Protein AF-A0ABD0QTV8-F1 (afdb_monomer_lite)

Organism: Cirrhinus mrigala (NCBI:txid683832)

InterPro domains:
  IPR015590 Aldehyde dehydrogenase domain [PF00171] (2-115)
  IPR016160 Aldehyde dehydrogenase, cysteine active site [PS00070] (11-22)
  IPR016161 Aldehyde/histidinol dehydrogenase [SSF53720] (1-115)
  IPR016163 Aldehyde dehydrogenase, C-terminal [G3DSA:3.40.309.10] (2-115)

Sequence (115 aa):
MAVEETQKGAFFNQGQACTAASRVYVEEPVYDEFVRLSVERAKNIAIGDPLEPRTSHGPQIDQRQFDKILELVNSGKKEGATLECGGCAVEDRGLFIHPTIFSDVKDHMRIAKEE

Structure (mmCIF, N/CA/C/O backbone):
data_AF-A0ABD0QTV8-F1
#
_entry.id   AF-A0ABD0QTV8-F1
#
loop_
_atom_site.group_PDB
_atom_site.id
_atom_site.type_symbol
_atom_site.label_atom_id
_atom_site.label_alt_id
_atom_site.label_comp_id
_atom_site.label_asym_id
_atom_site.label_entity_id
_atom_site.label_seq_id
_atom_site.pdbx_PDB_ins_code
_atom_site.Cartn_x
_atom_site.Cartn_y
_atom_site.Cartn_z
_atom_site.occupancy
_atom_site.B_iso_or_equiv
_at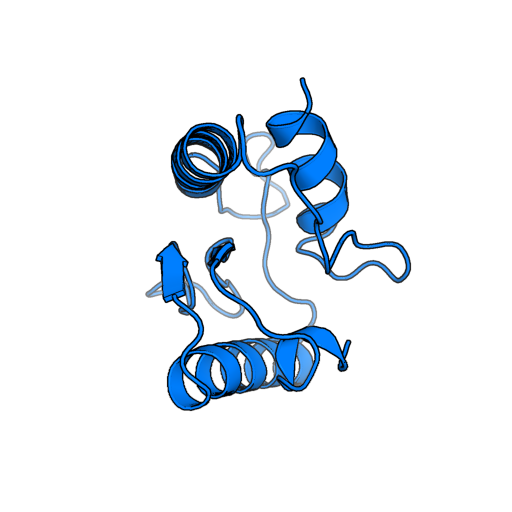om_site.auth_seq_id
_atom_site.auth_comp_id
_atom_site.auth_asym_id
_atom_site.auth_atom_id
_atom_site.pdbx_PDB_model_num
ATOM 1 N N . MET A 1 1 ? -17.246 6.061 -7.444 1.00 89.75 1 MET A N 1
ATOM 2 C CA . MET A 1 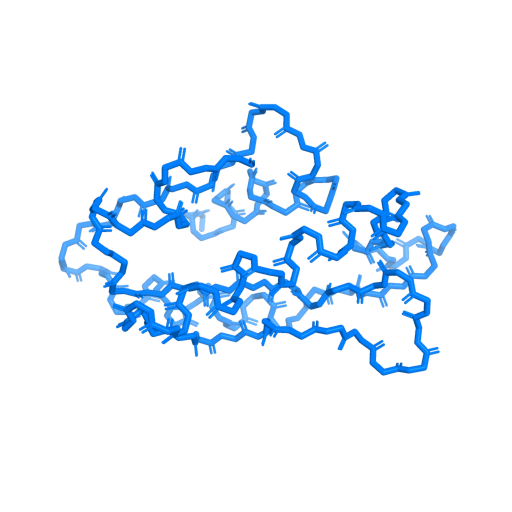1 ? -16.645 7.401 -7.274 1.00 89.75 1 MET A CA 1
ATOM 3 C C . MET A 1 1 ? -15.718 7.457 -6.062 1.00 89.75 1 MET A C 1
ATOM 5 O O . MET A 1 1 ? -14.528 7.569 -6.286 1.00 89.75 1 MET A O 1
ATOM 9 N N . ALA A 1 2 ? -16.194 7.303 -4.815 1.00 97.25 2 ALA A N 1
ATOM 10 C CA . ALA A 1 2 ? -15.337 7.443 -3.621 1.00 97.25 2 ALA A CA 1
ATOM 11 C C . ALA A 1 2 ? -14.095 6.524 -3.626 1.00 97.25 2 ALA A C 1
ATOM 13 O O . ALA A 1 2 ? -12.977 7.020 -3.598 1.00 97.25 2 ALA A O 1
ATOM 14 N N . VAL A 1 3 ? -14.282 5.205 -3.779 1.00 97.69 3 VAL A N 1
ATOM 15 C CA . VAL A 1 3 ? -13.176 4.224 -3.862 1.00 97.69 3 VAL A CA 1
ATOM 16 C C . VAL A 1 3 ? -12.179 4.564 -4.972 1.00 97.69 3 VAL A C 1
ATOM 18 O O . VAL A 1 3 ? -10.971 4.443 -4.796 1.00 97.69 3 VAL A O 1
ATOM 21 N N . GLU A 1 4 ? -12.679 5.000 -6.127 1.00 96.31 4 GLU A N 1
ATOM 22 C CA . GLU A 1 4 ? -11.835 5.342 -7.267 1.00 96.31 4 GLU A CA 1
ATOM 23 C C . GLU A 1 4 ? -10.937 6.546 -6.968 1.00 96.31 4 GLU A C 1
ATOM 25 O O . GLU A 1 4 ? -9.732 6.467 -7.200 1.00 96.31 4 GLU A O 1
ATOM 30 N N . GLU A 1 5 ? -11.499 7.633 -6.437 1.00 97.88 5 GLU A N 1
ATOM 31 C CA . GLU A 1 5 ? -10.738 8.844 -6.116 1.00 97.88 5 GLU A CA 1
ATOM 32 C C . GLU A 1 5 ? -9.762 8.615 -4.958 1.00 97.88 5 GLU A C 1
ATOM 34 O O . GLU A 1 5 ? -8.609 9.041 -5.027 1.00 97.88 5 GLU A O 1
ATOM 39 N N . THR A 1 6 ? -10.169 7.852 -3.941 1.00 97.62 6 THR A N 1
ATOM 40 C CA . THR A 1 6 ? -9.270 7.426 -2.864 1.00 97.62 6 THR A CA 1
ATOM 41 C C . THR A 1 6 ? -8.070 6.659 -3.413 1.00 97.62 6 THR A C 1
ATOM 43 O O . THR A 1 6 ? -6.934 6.966 -3.063 1.00 97.62 6 THR A O 1
ATOM 46 N N . GLN A 1 7 ? -8.290 5.690 -4.305 1.00 96.50 7 GLN A N 1
ATOM 47 C CA . GLN A 1 7 ? -7.192 4.905 -4.868 1.00 96.50 7 GLN A CA 1
ATOM 48 C C . GLN A 1 7 ? -6.308 5.699 -5.823 1.00 96.50 7 GLN A C 1
ATOM 50 O O . GLN A 1 7 ? -5.104 5.457 -5.854 1.00 96.50 7 GLN A O 1
ATOM 55 N N . LYS A 1 8 ? -6.860 6.669 -6.564 1.00 95.81 8 LYS A N 1
ATOM 56 C CA . LYS A 1 8 ? -6.039 7.632 -7.312 1.00 95.81 8 LYS A CA 1
ATOM 57 C C . LYS A 1 8 ? -5.115 8.385 -6.354 1.00 95.81 8 LYS A C 1
ATOM 59 O O . LYS A 1 8 ? -3.917 8.432 -6.599 1.00 95.81 8 LYS A O 1
ATOM 64 N N . GLY A 1 9 ? -5.642 8.897 -5.241 1.00 96.81 9 GLY A N 1
ATOM 65 C CA . GLY A 1 9 ? -4.846 9.597 -4.229 1.00 96.81 9 GLY A CA 1
ATOM 66 C C . GLY A 1 9 ? -3.817 8.716 -3.513 1.00 96.81 9 GLY A C 1
ATOM 67 O O . GLY A 1 9 ? -2.736 9.194 -3.188 1.00 96.81 9 GLY A O 1
ATOM 68 N N . ALA A 1 10 ? -4.124 7.442 -3.266 1.00 97.31 10 ALA A N 1
ATOM 69 C CA . ALA A 1 10 ? -3.241 6.532 -2.534 1.00 97.31 10 ALA A CA 1
ATOM 70 C C . ALA A 1 10 ? -2.169 5.873 -3.420 1.00 97.31 10 ALA A C 1
ATOM 72 O O . ALA A 1 10 ? -1.038 5.689 -2.982 1.00 97.31 10 ALA A O 1
ATOM 73 N N . PHE A 1 11 ? -2.508 5.505 -4.661 1.00 97.56 11 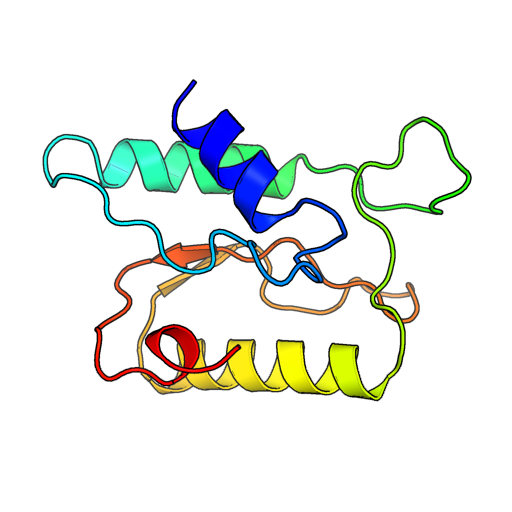PHE A N 1
ATOM 74 C CA . PHE A 1 11 ? -1.638 4.699 -5.528 1.00 97.56 11 PHE A CA 1
ATOM 75 C C . PHE A 1 11 ? -0.996 5.474 -6.683 1.00 97.56 11 PHE A C 1
ATOM 77 O O . PHE A 1 11 ? -0.172 4.901 -7.404 1.00 97.56 11 PHE A O 1
ATOM 84 N N . PHE A 1 12 ? -1.320 6.759 -6.866 1.00 96.50 12 PHE A N 1
ATOM 85 C CA . PHE A 1 12 ? -0.582 7.621 -7.790 1.00 96.50 12 PHE A CA 1
ATOM 86 C C . PHE A 1 12 ? 0.917 7.594 -7.466 1.00 96.50 12 PHE A C 1
ATOM 88 O O . PHE A 1 12 ? 1.312 7.637 -6.302 1.00 96.50 12 PHE A O 1
ATOM 95 N N . ASN A 1 13 ? 1.753 7.479 -8.502 1.00 97.06 13 ASN A N 1
ATOM 96 C CA . ASN A 1 13 ? 3.205 7.317 -8.368 1.00 97.06 13 ASN A CA 1
ATOM 97 C C . ASN A 1 13 ? 3.621 6.186 -7.401 1.00 97.06 13 ASN A C 1
ATOM 99 O O . ASN A 1 13 ? 4.571 6.322 -6.633 1.00 97.06 13 ASN A O 1
ATOM 103 N N . GLN A 1 14 ? 2.861 5.083 -7.386 1.00 97.81 14 GLN A N 1
ATOM 104 C CA . GLN A 1 14 ? 3.068 3.947 -6.479 1.00 97.81 14 GLN A CA 1
ATOM 105 C C . GLN A 1 14 ? 3.022 4.343 -4.989 1.00 97.81 14 GLN A C 1
ATOM 107 O O . GLN A 1 14 ? 3.639 3.687 -4.154 1.00 97.81 14 GLN A O 1
ATOM 112 N N . GLY A 1 15 ? 2.305 5.423 -4.658 1.00 97.19 15 GLY A N 1
ATOM 113 C CA . GLY A 1 15 ? 2.237 5.992 -3.309 1.00 97.19 15 GLY A CA 1
ATOM 114 C C . GLY A 1 15 ? 3.439 6.863 -2.930 1.00 97.19 15 GLY A C 1
ATOM 115 O O . GLY A 1 15 ? 3.451 7.442 -1.850 1.00 97.19 15 GLY A O 1
ATOM 116 N N . GLN A 1 16 ? 4.432 7.017 -3.812 1.00 97.75 16 GLN A N 1
ATOM 117 C CA . GLN A 1 16 ? 5.621 7.848 -3.594 1.00 97.75 16 GLN A CA 1
ATOM 118 C C . GLN A 1 16 ? 5.301 9.322 -3.895 1.00 97.75 16 GLN A C 1
ATOM 120 O O . GLN A 1 16 ? 5.863 9.939 -4.804 1.00 97.75 16 GLN A O 1
ATOM 125 N N . ALA A 1 17 ? 4.333 9.877 -3.169 1.00 97.06 17 ALA A N 1
ATOM 12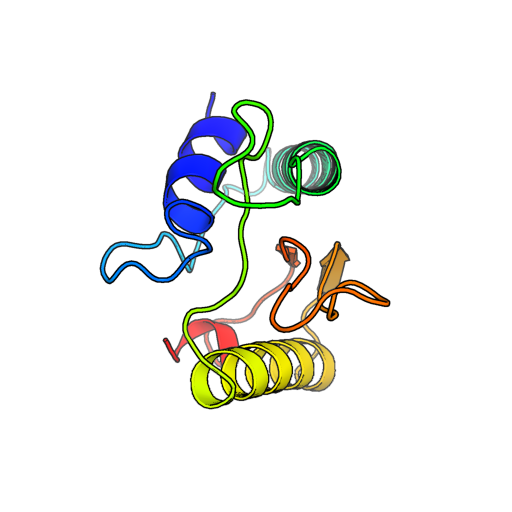6 C CA . ALA A 1 17 ? 3.872 11.251 -3.303 1.00 97.06 17 ALA A CA 1
ATOM 127 C C . ALA A 1 17 ? 3.612 11.846 -1.913 1.00 97.06 17 ALA A C 1
ATOM 129 O O . ALA A 1 17 ? 2.896 11.253 -1.115 1.00 97.06 17 ALA A O 1
ATOM 130 N N . CYS A 1 18 ? 4.118 13.053 -1.646 1.00 96.19 18 CYS A N 1
ATOM 131 C CA . CYS A 1 18 ? 3.974 13.721 -0.341 1.00 96.19 18 CYS A CA 1
ATOM 132 C C . CYS A 1 18 ? 2.518 14.063 0.036 1.00 96.19 18 CYS A C 1
ATOM 134 O O . CYS A 1 18 ? 2.220 14.408 1.175 1.00 96.19 18 CYS A O 1
ATOM 136 N N . THR A 1 19 ? 1.606 13.998 -0.934 1.00 95.50 19 THR A N 1
ATOM 137 C CA . THR A 1 19 ? 0.164 14.207 -0.766 1.00 95.50 19 THR A CA 1
ATOM 138 C C . THR A 1 19 ? -0.627 12.902 -0.871 1.00 95.50 19 THR A C 1
ATOM 140 O O . THR A 1 19 ? -1.838 12.949 -1.093 1.00 95.50 19 THR A O 1
ATOM 143 N N . ALA A 1 20 ? 0.036 11.742 -0.796 1.00 96.88 20 ALA A N 1
ATOM 144 C CA . ALA A 1 20 ? -0.633 10.455 -0.901 1.00 96.88 20 ALA A CA 1
ATOM 145 C C . ALA A 1 20 ? -1.683 10.304 0.207 1.00 96.88 20 ALA A C 1
ATOM 147 O O . ALA A 1 20 ? -1.448 10.632 1.372 1.00 96.88 20 ALA A O 1
ATOM 148 N N . ALA A 1 21 ? -2.854 9.786 -0.158 1.00 96.31 21 ALA A N 1
ATOM 149 C CA . ALA A 1 21 ? -3.945 9.540 0.780 1.00 96.31 21 ALA A CA 1
ATOM 150 C C . ALA A 1 21 ? -3.664 8.280 1.623 1.00 96.31 21 ALA A C 1
ATOM 152 O O . ALA A 1 21 ? -4.291 7.241 1.432 1.00 96.31 21 ALA A O 1
ATOM 153 N N . SER A 1 22 ? -2.698 8.365 2.543 1.00 95.62 22 SER A N 1
ATOM 154 C CA . SER A 1 22 ? -2.232 7.236 3.366 1.00 95.62 22 SER A CA 1
ATOM 155 C C . SER A 1 22 ? -3.227 6.793 4.443 1.00 95.62 22 SER A C 1
ATOM 157 O O . SER A 1 22 ? -3.147 5.670 4.933 1.00 95.62 22 SER A O 1
ATOM 159 N N . ARG A 1 23 ? -4.184 7.657 4.805 1.00 98.19 23 ARG A N 1
ATOM 160 C CA . ARG A 1 23 ? -5.245 7.378 5.783 1.00 98.19 23 ARG A CA 1
ATOM 161 C C . ARG A 1 23 ? -6.599 7.777 5.220 1.00 98.19 23 ARG A C 1
ATOM 163 O O . ARG A 1 23 ? -6.770 8.900 4.748 1.00 98.19 23 ARG A O 1
ATOM 170 N N . VAL A 1 24 ? -7.561 6.865 5.306 1.00 98.12 24 VAL A N 1
ATOM 171 C CA . VAL A 1 24 ? -8.912 7.034 4.766 1.00 98.12 24 VAL A CA 1
ATOM 172 C C . VAL A 1 24 ? -9.907 6.713 5.871 1.00 98.12 24 VAL A C 1
ATOM 174 O O . VAL A 1 24 ? -9.957 5.585 6.350 1.00 98.12 24 VAL A O 1
ATOM 177 N N . TYR A 1 25 ? -10.692 7.709 6.277 1.00 98.25 25 TYR A N 1
ATOM 178 C CA . TYR A 1 25 ? -11.766 7.538 7.251 1.00 98.25 25 TYR A CA 1
ATOM 179 C C . TYR A 1 25 ? -13.083 7.361 6.499 1.00 98.25 25 TYR A C 1
ATOM 181 O O . TYR A 1 25 ? -13.442 8.194 5.666 1.00 98.25 25 TYR A O 1
ATOM 189 N N . VAL A 1 26 ? -13.782 6.265 6.778 1.00 98.44 26 VAL A N 1
ATOM 190 C CA . VAL A 1 26 ? -15.031 5.888 6.112 1.00 98.44 26 VAL A CA 1
ATOM 191 C C . VAL A 1 26 ? -16.116 5.756 7.172 1.00 98.44 26 VAL A C 1
ATOM 193 O O . VAL A 1 26 ? -15.879 5.183 8.232 1.00 98.44 26 VAL A O 1
ATOM 196 N N . GLU A 1 27 ? -17.290 6.318 6.901 1.00 98.44 27 GLU A N 1
ATOM 197 C CA . GLU A 1 27 ? -18.421 6.267 7.825 1.00 98.44 27 GLU A CA 1
ATOM 198 C C . GLU A 1 27 ? -18.982 4.839 7.930 1.00 98.44 27 GLU A C 1
ATOM 200 O O . GLU A 1 27 ? -19.100 4.132 6.927 1.00 98.44 27 GLU A O 1
ATOM 205 N N . GLU A 1 28 ? -19.347 4.433 9.148 1.00 98.19 28 GLU A N 1
ATOM 206 C CA . GLU A 1 28 ? -19.760 3.066 9.500 1.00 98.19 28 GLU A CA 1
ATOM 207 C C . GLU A 1 28 ? -20.795 2.439 8.540 1.00 98.19 28 GLU A C 1
ATOM 209 O O . GLU A 1 28 ? -20.563 1.310 8.108 1.00 98.19 28 GLU A O 1
ATOM 214 N N . PRO A 1 29 ? -21.867 3.134 8.092 1.00 98.56 29 PRO A N 1
ATOM 215 C CA . PRO A 1 29 ? -22.887 2.527 7.231 1.00 98.56 29 PRO A CA 1
ATOM 216 C C . PRO A 1 29 ? -22.390 2.055 5.858 1.00 98.56 29 PRO A C 1
ATOM 218 O O . PRO A 1 29 ? -23.089 1.298 5.186 1.00 98.56 29 PRO A O 1
ATOM 221 N N . VAL A 1 30 ? -21.224 2.529 5.407 1.00 98.38 30 VAL A N 1
ATOM 222 C CA . VAL A 1 30 ? -20.651 2.194 4.092 1.00 98.38 30 VAL A CA 1
ATOM 223 C C . VAL A 1 30 ? -19.266 1.554 4.186 1.00 98.38 30 VAL A C 1
ATOM 225 O O . VAL A 1 30 ? -18.676 1.256 3.147 1.00 98.38 30 VAL A O 1
ATOM 228 N N . TYR A 1 31 ? -18.744 1.333 5.397 1.00 98.69 31 TYR A N 1
ATOM 229 C CA . TYR A 1 31 ? -17.385 0.839 5.633 1.00 98.69 31 TYR A CA 1
ATOM 230 C C . TYR A 1 31 ? -17.114 -0.494 4.928 1.00 98.69 31 TYR A C 1
ATOM 232 O O . TYR A 1 31 ? -16.214 -0.565 4.090 1.00 98.69 31 TYR A O 1
ATOM 240 N N 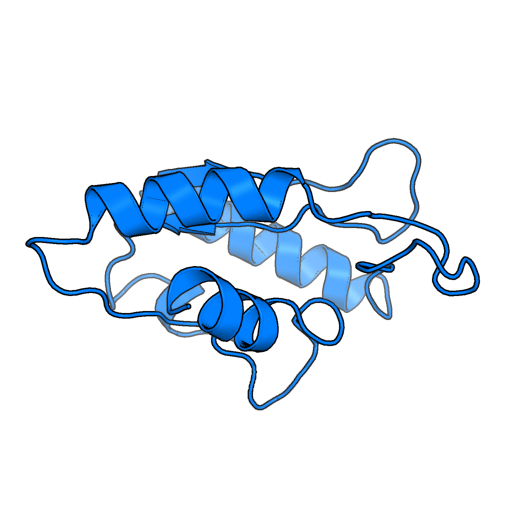. ASP A 1 32 ? -17.932 -1.515 5.191 1.00 98.50 32 ASP A N 1
ATOM 241 C CA . ASP A 1 32 ? -17.712 -2.864 4.654 1.00 98.50 32 ASP A CA 1
ATOM 242 C C . ASP A 1 32 ? -17.742 -2.882 3.119 1.00 98.50 32 ASP A C 1
ATOM 244 O O . ASP A 1 32 ? -16.880 -3.476 2.466 1.00 98.50 32 ASP A O 1
ATOM 248 N N . GLU A 1 33 ? -18.704 -2.175 2.521 1.00 98.50 33 GLU A N 1
ATOM 249 C CA . GLU A 1 33 ? -18.827 -2.086 1.065 1.00 98.50 33 GLU A CA 1
ATOM 250 C C . GLU A 1 33 ? -17.664 -1.297 0.449 1.00 98.50 33 GLU A C 1
ATOM 252 O O . GLU A 1 33 ? -17.134 -1.676 -0.599 1.00 98.50 33 GLU A O 1
ATOM 257 N N . PHE A 1 34 ? -17.212 -0.230 1.112 1.00 98.75 34 PHE A N 1
ATOM 258 C CA . PHE A 1 34 ? -16.048 0.533 0.677 1.00 98.75 34 PHE A CA 1
ATOM 259 C C . PHE A 1 34 ? -14.776 -0.321 0.699 1.00 98.75 34 PHE A C 1
ATOM 261 O O . PHE A 1 34 ? -14.014 -0.297 -0.274 1.00 98.75 34 PHE A O 1
ATOM 268 N N . VAL A 1 35 ? -14.545 -1.087 1.770 1.00 98.75 35 VAL A N 1
ATOM 269 C CA . VAL A 1 35 ? -13.395 -1.997 1.888 1.00 98.75 35 VAL A CA 1
ATOM 270 C C . VAL A 1 35 ? -13.456 -3.059 0.791 1.00 98.75 35 VAL A C 1
ATOM 272 O O . VAL A 1 35 ? -12.497 -3.200 0.028 1.00 98.75 35 VAL A O 1
ATOM 275 N N . ARG A 1 36 ? -14.604 -3.729 0.621 1.00 98.62 36 ARG A N 1
ATOM 276 C CA . ARG A 1 36 ? -14.808 -4.762 -0.408 1.00 98.62 36 ARG A CA 1
ATOM 277 C C . ARG A 1 36 ? -14.496 -4.246 -1.816 1.00 98.62 36 ARG A C 1
ATOM 279 O O . ARG A 1 36 ? -13.718 -4.865 -2.545 1.00 98.62 36 ARG A O 1
ATOM 286 N N . LEU A 1 37 ? -15.070 -3.102 -2.192 1.00 98.62 37 LEU A N 1
ATOM 287 C CA . LEU A 1 37 ? -14.841 -2.473 -3.497 1.00 98.62 37 LEU A CA 1
ATOM 288 C C . LEU A 1 37 ? -13.393 -1.991 -3.664 1.00 98.62 37 LEU A C 1
ATOM 290 O O . LEU A 1 37 ? -12.843 -2.048 -4.767 1.00 98.62 37 LEU A O 1
ATOM 294 N N . SER A 1 38 ? -12.756 -1.537 -2.582 1.00 98.56 38 SER A N 1
ATOM 295 C CA . SER A 1 38 ? -11.346 -1.141 -2.605 1.00 98.56 38 SER A CA 1
ATOM 296 C C . SER A 1 38 ? -10.445 -2.339 -2.901 1.00 98.56 38 SER A C 1
ATOM 298 O O . SER A 1 38 ? -9.585 -2.253 -3.778 1.00 98.56 38 SER A O 1
ATOM 300 N N . VAL A 1 39 ? -10.678 -3.477 -2.248 1.00 98.62 39 VAL A N 1
ATOM 301 C CA . VAL A 1 39 ? -9.943 -4.726 -2.501 1.00 98.62 39 VAL A CA 1
ATOM 302 C C . VAL A 1 39 ? -10.112 -5.194 -3.940 1.00 98.62 39 VAL A C 1
ATOM 304 O O . VAL A 1 39 ? -9.126 -5.512 -4.607 1.00 98.62 39 VAL A O 1
ATOM 307 N N . GLU A 1 40 ? -11.352 -5.219 -4.431 1.00 98.31 40 GLU A N 1
ATOM 308 C CA . GLU A 1 40 ? -11.664 -5.617 -5.805 1.00 98.31 40 GLU A CA 1
ATOM 309 C C . GLU A 1 40 ? -10.897 -4.755 -6.812 1.00 98.31 40 GLU A C 1
ATOM 311 O O . GLU A 1 40 ? -10.245 -5.272 -7.721 1.00 98.31 40 GLU A O 1
ATOM 316 N N . ARG A 1 41 ? -10.898 -3.434 -6.622 1.00 97.56 41 ARG A N 1
ATOM 317 C CA . ARG A 1 41 ? -10.204 -2.516 -7.524 1.00 97.56 41 ARG A CA 1
ATOM 318 C C . ARG A 1 41 ? -8.681 -2.622 -7.420 1.00 97.56 41 ARG A C 1
ATOM 320 O O . ARG A 1 41 ? -8.019 -2.649 -8.454 1.00 97.56 41 ARG A O 1
ATOM 327 N N . ALA A 1 42 ? -8.128 -2.743 -6.212 1.00 98.00 42 ALA A N 1
ATOM 328 C CA . ALA A 1 42 ? -6.683 -2.847 -5.998 1.00 98.00 42 ALA A CA 1
ATOM 329 C C . ALA A 1 42 ? -6.089 -4.103 -6.654 1.00 98.00 42 ALA A C 1
ATOM 331 O O . ALA A 1 42 ? -5.022 -4.035 -7.264 1.00 98.00 42 ALA A O 1
ATOM 332 N N . LYS A 1 43 ? -6.811 -5.231 -6.609 1.00 97.50 43 LYS A N 1
ATOM 333 C CA . LYS A 1 43 ? -6.416 -6.487 -7.273 1.00 97.50 43 LYS A CA 1
ATOM 334 C C . LYS A 1 43 ? -6.398 -6.398 -8.803 1.00 97.50 43 LYS A C 1
ATOM 336 O O . LYS A 1 43 ? -5.706 -7.185 -9.438 1.00 97.50 43 LYS A O 1
ATOM 341 N N . ASN A 1 44 ? -7.134 -5.452 -9.386 1.00 96.62 44 ASN A N 1
ATOM 342 C CA . ASN A 1 44 ? -7.220 -5.246 -10.834 1.00 96.62 44 ASN A CA 1
ATOM 343 C C . ASN A 1 44 ? -6.222 -4.204 -11.371 1.00 96.62 44 ASN A C 1
ATOM 345 O O . ASN A 1 44 ? -6.220 -3.917 -12.569 1.00 96.62 44 ASN A O 1
ATOM 349 N N . ILE A 1 45 ? -5.379 -3.617 -10.516 1.00 96.69 45 ILE A N 1
ATOM 350 C CA . ILE A 1 45 ? -4.349 -2.666 -10.947 1.00 96.69 45 ILE A CA 1
ATOM 351 C C . ILE A 1 45 ? -3.317 -3.390 -11.821 1.00 96.69 45 ILE A C 1
ATOM 353 O O . ILE A 1 45 ? -2.722 -4.390 -11.418 1.00 96.69 45 ILE A O 1
ATOM 357 N N . ALA A 1 46 ? -3.076 -2.858 -13.020 1.00 96.88 46 ALA A N 1
ATOM 358 C CA . ALA A 1 46 ? -2.104 -3.405 -13.954 1.00 96.88 46 ALA A CA 1
ATOM 359 C C . ALA A 1 46 ? -0.682 -3.046 -13.506 1.00 96.88 46 ALA A C 1
ATOM 361 O O . ALA A 1 46 ? -0.244 -1.899 -13.664 1.00 96.88 46 ALA A O 1
ATOM 362 N N . ILE A 1 47 ? 0.017 -4.032 -12.943 1.00 97.81 47 ILE A N 1
ATOM 363 C CA . ILE A 1 47 ? 1.420 -3.938 -12.532 1.00 97.81 47 ILE A CA 1
ATOM 364 C C . ILE A 1 47 ? 2.312 -4.335 -13.710 1.00 97.81 47 ILE A C 1
ATOM 366 O O . ILE A 1 47 ? 2.115 -5.396 -14.309 1.00 97.81 47 ILE A O 1
ATOM 370 N N . GLY A 1 48 ? 3.301 -3.512 -14.052 1.00 96.94 48 GLY A N 1
ATOM 371 C CA . GLY A 1 48 ? 4.052 -3.729 -15.283 1.00 96.94 48 GLY A CA 1
ATOM 372 C C . GLY A 1 48 ? 5.254 -2.821 -15.492 1.00 96.94 48 GLY A C 1
ATOM 373 O O . GLY A 1 48 ? 5.606 -2.009 -14.643 1.00 96.94 48 GLY A O 1
ATOM 374 N N . ASP A 1 49 ? 5.891 -2.982 -16.649 1.00 96.25 49 ASP A N 1
ATOM 375 C CA . ASP A 1 49 ? 6.943 -2.072 -17.102 1.00 96.25 49 ASP A CA 1
ATOM 376 C C . ASP A 1 49 ? 6.345 -0.659 -17.257 1.00 96.25 49 ASP A C 1
ATOM 378 O O . ASP A 1 49 ? 5.321 -0.526 -17.936 1.00 96.25 49 ASP A O 1
ATOM 382 N N . PRO A 1 50 ? 6.919 0.391 -16.641 1.00 95.38 50 PRO A N 1
ATOM 383 C CA . PRO A 1 50 ? 6.402 1.754 -16.757 1.00 95.38 50 PRO A CA 1
ATOM 384 C C . PRO A 1 50 ? 6.401 2.313 -18.193 1.00 95.38 50 PRO A C 1
ATOM 386 O O . PRO A 1 50 ? 5.737 3.318 -18.438 1.00 95.38 50 PRO A O 1
ATOM 389 N N . LEU A 1 51 ? 7.112 1.689 -19.140 1.00 96.50 51 LEU A N 1
ATOM 390 C CA . LEU A 1 51 ? 7.092 2.053 -20.561 1.00 96.50 51 LEU A CA 1
ATOM 391 C C . LEU A 1 51 ? 5.913 1.433 -21.332 1.00 96.50 51 LEU A C 1
ATOM 393 O O . LEU A 1 51 ? 5.599 1.880 -22.435 1.00 96.50 51 LEU A O 1
ATOM 397 N N . GLU A 1 52 ? 5.243 0.424 -20.772 1.00 97.50 52 GLU A N 1
ATOM 398 C CA . GLU A 1 52 ? 4.068 -0.197 -21.385 1.00 97.50 52 GLU A CA 1
ATOM 399 C C . GLU A 1 52 ? 2.812 0.661 -21.138 1.00 97.50 52 GLU A C 1
ATOM 401 O O . GLU A 1 52 ? 2.435 0.866 -19.983 1.00 97.50 52 GLU A O 1
ATOM 406 N N . PRO A 1 53 ? 2.062 1.082 -22.178 1.00 96.25 53 PRO A N 1
ATOM 407 C CA . PRO A 1 53 ? 0.883 1.947 -22.013 1.00 96.25 53 PRO A CA 1
ATOM 408 C C . PRO A 1 53 ? -0.248 1.360 -21.158 1.00 96.25 53 PRO A C 1
ATOM 410 O O . PRO A 1 53 ? -1.143 2.079 -20.722 1.00 96.25 53 PRO A O 1
ATOM 413 N N . ARG A 1 54 ? -0.247 0.038 -20.960 1.00 96.38 54 ARG A N 1
ATOM 414 C CA . ARG A 1 54 ? -1.238 -0.677 -20.143 1.00 96.38 54 ARG A CA 1
ATOM 415 C C . ARG A 1 54 ? -0.876 -0.687 -18.657 1.00 96.38 54 ARG A C 1
ATOM 417 O O . ARG A 1 54 ? -1.714 -1.065 -17.845 1.00 96.38 54 ARG A O 1
ATOM 424 N N . THR A 1 55 ? 0.353 -0.315 -18.304 1.00 97.12 55 THR A N 1
ATOM 425 C CA . THR A 1 55 ? 0.829 -0.303 -16.923 1.00 97.12 55 THR A CA 1
ATOM 426 C C . THR A 1 55 ? 0.260 0.896 -16.180 1.00 97.12 55 THR A C 1
ATOM 428 O O . THR A 1 55 ? 0.391 2.040 -16.602 1.00 97.12 55 THR A O 1
ATOM 431 N N . SER A 1 56 ? -0.324 0.624 -15.019 1.00 95.19 56 SER A N 1
ATOM 432 C CA . SER A 1 56 ? -0.802 1.641 -14.073 1.00 95.19 56 SER A CA 1
ATOM 433 C C . SER A 1 56 ? -0.009 1.659 -12.762 1.00 95.19 56 SER A C 1
ATOM 435 O O . SER A 1 56 ? -0.186 2.562 -11.947 1.00 95.19 56 SER A O 1
ATOM 437 N N . HIS A 1 57 ? 0.872 0.676 -12.547 1.00 97.81 57 HIS A N 1
ATOM 438 C CA . HIS A 1 57 ? 1.681 0.555 -11.339 1.00 97.81 57 HIS A CA 1
ATOM 439 C C . HIS A 1 57 ? 3.069 -0.016 -11.662 1.00 97.81 57 HIS A C 1
ATOM 441 O O . HIS A 1 57 ? 3.197 -1.161 -12.095 1.00 97.81 57 HIS A O 1
ATOM 447 N N . GLY A 1 58 ? 4.096 0.818 -11.497 1.00 98.12 58 GLY A N 1
ATOM 448 C CA . GLY A 1 58 ? 5.498 0.481 -11.735 1.00 98.12 58 GLY A CA 1
ATOM 449 C C . GLY A 1 58 ? 6.233 0.001 -10.473 1.00 98.12 58 GLY A C 1
ATOM 450 O O . GLY A 1 58 ? 5.591 -0.343 -9.478 1.00 98.12 58 GLY A O 1
ATOM 451 N N . PRO A 1 59 ? 7.575 -0.028 -10.506 1.00 98.44 59 PRO A N 1
ATOM 452 C CA . PRO A 1 59 ? 8.397 -0.354 -9.345 1.00 98.44 59 PRO A CA 1
ATOM 453 C C . PRO A 1 59 ? 8.512 0.824 -8.366 1.00 98.44 59 PRO A C 1
ATOM 455 O O . PRO A 1 59 ? 8.240 1.975 -8.708 1.00 98.44 59 PRO A O 1
ATOM 458 N N . GLN A 1 60 ? 8.990 0.531 -7.160 1.00 98.69 60 GLN A N 1
ATOM 459 C CA . GLN A 1 60 ? 9.510 1.529 -6.226 1.00 98.69 60 GLN A CA 1
ATOM 460 C C . GLN A 1 60 ? 10.837 2.107 -6.739 1.00 98.69 60 GLN A C 1
ATOM 462 O O . GLN A 1 60 ? 11.536 1.466 -7.528 1.00 98.69 60 GLN A O 1
ATOM 467 N N . ILE A 1 61 ? 11.188 3.317 -6.291 1.00 98.38 61 ILE A N 1
ATOM 468 C CA . ILE A 1 61 ? 12.347 4.059 -6.809 1.00 98.38 61 ILE A CA 1
ATOM 469 C C . ILE A 1 61 ? 13.688 3.363 -6.543 1.00 98.38 61 ILE A C 1
ATOM 471 O O . ILE A 1 61 ? 14.568 3.373 -7.403 1.00 98.38 61 ILE A O 1
ATOM 475 N N . ASP A 1 62 ? 13.850 2.763 -5.363 1.00 98.50 62 ASP A N 1
ATOM 476 C CA . ASP A 1 62 ? 15.074 2.089 -4.943 1.00 98.50 62 ASP A CA 1
ATOM 477 C C . ASP A 1 62 ? 14.809 1.001 -3.884 1.00 98.50 62 ASP A C 1
ATOM 479 O O . ASP A 1 62 ? 13.691 0.828 -3.387 1.00 98.50 62 ASP A O 1
ATOM 483 N N . GLN A 1 63 ? 15.859 0.241 -3.552 1.00 98.38 63 GLN A N 1
ATOM 484 C CA . GLN A 1 63 ? 15.792 -0.844 -2.569 1.00 98.38 63 GLN A CA 1
ATOM 485 C C . GLN A 1 63 ? 15.413 -0.338 -1.172 1.00 98.38 63 GLN A C 1
ATOM 487 O O . GLN A 1 63 ? 14.684 -1.011 -0.451 1.00 98.38 63 GLN A O 1
ATOM 492 N N . ARG A 1 64 ? 15.869 0.861 -0.789 1.00 98.50 64 ARG A N 1
ATOM 493 C CA . ARG A 1 64 ? 15.594 1.427 0.534 1.00 98.50 64 ARG A CA 1
ATOM 494 C C . ARG A 1 64 ? 14.101 1.686 0.709 1.00 98.50 64 ARG A C 1
ATOM 496 O O . ARG A 1 64 ? 13.551 1.368 1.762 1.00 98.50 64 ARG A O 1
ATOM 503 N N . GLN A 1 65 ? 13.453 2.261 -0.300 1.00 98.50 65 GLN A N 1
ATOM 504 C CA . GLN A 1 65 ? 12.018 2.519 -0.269 1.00 98.50 65 GLN A CA 1
ATOM 505 C C . GLN A 1 65 ? 11.222 1.216 -0.305 1.00 98.50 65 GLN A C 1
ATOM 507 O O . GLN A 1 65 ? 10.263 1.059 0.449 1.00 98.50 65 GLN A O 1
ATOM 512 N N . PHE A 1 66 ? 11.652 0.261 -1.129 1.00 98.62 66 PHE A N 1
ATOM 513 C CA . PHE A 1 66 ? 11.054 -1.068 -1.185 1.00 98.62 66 PHE A CA 1
ATOM 514 C C . PHE A 1 66 ? 11.079 -1.774 0.182 1.00 98.62 66 PHE A C 1
ATOM 516 O O . PHE A 1 66 ? 10.032 -2.198 0.677 1.00 98.62 66 PHE A O 1
ATOM 523 N N . ASP A 1 67 ? 12.246 -1.831 0.828 1.00 98.56 67 ASP A N 1
ATOM 524 C CA . ASP A 1 67 ? 12.419 -2.471 2.135 1.00 98.56 67 ASP A CA 1
ATOM 525 C C . ASP A 1 67 ? 11.585 -1.775 3.214 1.00 98.56 67 ASP A C 1
ATOM 527 O O . ASP A 1 67 ? 10.902 -2.440 3.994 1.00 98.56 67 ASP A O 1
ATOM 531 N N . LYS A 1 68 ? 11.577 -0.435 3.219 1.00 98.44 68 LYS A N 1
ATOM 532 C CA . LYS A 1 68 ? 10.786 0.367 4.160 1.00 98.44 68 LYS A CA 1
ATOM 533 C C . LYS A 1 68 ? 9.289 0.075 4.039 1.00 98.44 68 LYS A C 1
ATOM 535 O O . LYS A 1 68 ? 8.617 -0.106 5.053 1.00 98.44 68 LYS A O 1
ATOM 540 N N . ILE A 1 69 ? 8.758 0.003 2.817 1.00 98.56 69 ILE A N 1
ATOM 541 C CA . ILE A 1 69 ? 7.339 -0.311 2.597 1.00 98.56 69 ILE A CA 1
ATOM 542 C C . ILE A 1 69 ? 7.020 -1.711 3.129 1.00 98.56 69 ILE A C 1
ATOM 544 O O . ILE A 1 69 ? 6.034 -1.884 3.846 1.00 98.56 69 ILE A O 1
ATOM 548 N N . LEU A 1 70 ? 7.856 -2.712 2.837 1.00 98.56 70 LEU A N 1
ATOM 549 C CA . LEU A 1 70 ? 7.650 -4.069 3.352 1.00 98.56 70 LEU A CA 1
ATOM 550 C C . LEU A 1 70 ? 7.779 -4.144 4.883 1.00 98.56 70 LEU A C 1
ATOM 552 O O . LEU A 1 70 ? 7.066 -4.919 5.524 1.00 98.56 70 LEU A O 1
ATOM 556 N N . GLU A 1 71 ? 8.640 -3.328 5.491 1.00 98.62 71 GLU A N 1
ATOM 557 C CA . GLU A 1 71 ? 8.743 -3.193 6.944 1.00 98.62 71 GLU A CA 1
ATOM 558 C C . GLU A 1 71 ? 7.446 -2.643 7.558 1.00 98.62 71 GLU A C 1
ATOM 560 O O . GLU A 1 71 ? 6.928 -3.239 8.506 1.00 98.62 71 GLU A O 1
ATOM 565 N N . LEU A 1 72 ? 6.885 -1.568 6.992 1.00 98.69 72 LEU A N 1
ATOM 566 C CA . LEU A 1 72 ? 5.615 -0.975 7.435 1.00 98.69 72 LEU A CA 1
ATOM 567 C C . LEU A 1 72 ? 4.440 -1.941 7.248 1.00 98.69 72 LEU A C 1
ATOM 569 O O . LEU A 1 72 ? 3.610 -2.117 8.139 1.00 98.69 72 LEU A O 1
ATOM 573 N N . VAL A 1 73 ? 4.399 -2.648 6.120 1.00 98.69 73 VAL A N 1
ATOM 574 C CA . VAL A 1 73 ? 3.422 -3.719 5.890 1.00 98.69 73 VAL A CA 1
ATOM 575 C C . VAL A 1 73 ? 3.521 -4.786 6.983 1.00 98.69 73 VAL A C 1
ATOM 577 O O . VAL A 1 73 ? 2.506 -5.234 7.518 1.00 98.69 73 VAL A O 1
ATOM 580 N N . ASN A 1 74 ? 4.736 -5.194 7.355 1.00 98.62 74 ASN A N 1
ATOM 581 C CA . ASN A 1 74 ? 4.937 -6.165 8.424 1.00 98.62 74 ASN A CA 1
ATOM 582 C C . ASN A 1 74 ? 4.568 -5.612 9.808 1.00 98.62 74 ASN A C 1
ATOM 584 O O . ASN A 1 74 ? 4.064 -6.379 10.630 1.00 98.62 74 ASN A O 1
ATOM 588 N N . SER A 1 75 ? 4.784 -4.321 10.086 1.00 98.75 75 SER A N 1
ATOM 589 C CA . SER A 1 75 ? 4.347 -3.720 11.353 1.00 98.75 75 SER A CA 1
ATOM 590 C C . SER A 1 75 ? 2.823 -3.676 11.449 1.00 98.75 75 SER A C 1
ATOM 592 O O . SER A 1 75 ? 2.289 -4.087 12.472 1.00 98.75 75 SER A O 1
ATOM 594 N N . GLY A 1 76 ? 2.120 -3.318 10.367 1.00 98.69 76 GLY A N 1
ATOM 595 C CA . GLY A 1 76 ? 0.654 -3.361 10.309 1.00 98.69 76 GLY A CA 1
ATOM 596 C C . GLY A 1 76 ? 0.086 -4.736 10.678 1.00 98.69 76 GLY A C 1
ATOM 597 O O . GLY A 1 76 ? -0.772 -4.840 11.554 1.00 98.69 76 GLY A O 1
ATOM 598 N N . LYS A 1 77 ? 0.643 -5.811 10.097 1.00 98.50 77 LYS A N 1
ATOM 599 C CA . LYS A 1 77 ? 0.258 -7.196 10.438 1.00 98.50 77 LYS A CA 1
ATOM 600 C C . LYS A 1 77 ? 0.536 -7.528 11.909 1.00 98.50 77 LYS A C 1
ATOM 602 O O . LYS A 1 77 ? -0.298 -8.137 12.569 1.00 98.50 77 LYS A O 1
ATOM 607 N N . LYS A 1 78 ? 1.711 -7.146 12.427 1.00 98.62 78 LYS A N 1
ATOM 608 C CA . LYS A 1 78 ? 2.123 -7.430 13.817 1.00 98.62 78 LYS A CA 1
ATOM 609 C C . LYS A 1 78 ? 1.290 -6.680 14.853 1.00 98.62 78 LYS A C 1
ATOM 611 O O . LYS A 1 78 ? 1.093 -7.192 15.949 1.00 98.62 78 LYS A O 1
ATOM 616 N N . GLU A 1 79 ? 0.832 -5.482 14.518 1.00 98.56 79 GLU A N 1
ATOM 617 C CA . GLU A 1 79 ? 0.054 -4.624 15.414 1.00 98.56 79 GLU A CA 1
ATOM 618 C C . GLU A 1 79 ? -1.445 -4.963 15.407 1.00 98.56 79 GLU A C 1
ATOM 620 O O . GLU A 1 79 ? -2.184 -4.459 16.249 1.00 98.56 79 GLU A O 1
ATOM 625 N N . GLY A 1 80 ? -1.886 -5.862 14.518 1.00 98.38 80 GLY A N 1
ATOM 626 C CA . GLY A 1 80 ? -3.249 -6.394 14.494 1.00 98.38 80 GLY A CA 1
ATOM 627 C C . GLY A 1 80 ? -4.195 -5.697 13.517 1.00 98.38 80 GLY A C 1
ATOM 628 O O . GLY A 1 80 ? -5.404 -5.861 13.651 1.00 98.38 80 GLY A O 1
ATOM 629 N N . ALA A 1 81 ? -3.675 -4.932 12.551 1.00 98.69 81 ALA A N 1
ATOM 630 C CA . ALA A 1 81 ? -4.483 -4.474 11.424 1.00 98.69 81 ALA A CA 1
ATOM 631 C C . ALA A 1 81 ? -4.826 -5.647 10.492 1.00 98.69 81 ALA A C 1
ATOM 633 O O . ALA A 1 81 ? -4.035 -6.583 10.320 1.00 98.69 81 ALA A O 1
ATOM 634 N N . THR A 1 82 ? -5.978 -5.567 9.837 1.00 98.81 82 THR A N 1
ATOM 635 C CA . THR A 1 82 ? -6.436 -6.582 8.888 1.00 98.81 82 THR A CA 1
ATOM 636 C C . THR A 1 82 ? -5.823 -6.303 7.517 1.00 98.81 82 THR A C 1
ATOM 638 O O . THR A 1 82 ? -6.085 -5.266 6.910 1.00 98.81 82 THR A O 1
ATOM 641 N N . LEU A 1 83 ? -4.973 -7.207 7.016 1.00 98.81 83 LEU A N 1
ATOM 642 C CA . LEU A 1 83 ? -4.439 -7.123 5.651 1.00 98.81 83 LEU A CA 1
ATOM 643 C C . LEU A 1 83 ? -5.479 -7.656 4.660 1.00 98.81 83 LEU A C 1
ATOM 645 O O . LEU A 1 83 ? -5.643 -8.867 4.524 1.00 98.81 83 LEU A O 1
ATOM 649 N N . GLU A 1 84 ? -6.122 -6.755 3.930 1.00 98.75 84 GLU A N 1
ATOM 650 C CA . GLU A 1 84 ? -7.215 -7.092 3.014 1.00 98.75 84 GLU A CA 1
ATOM 651 C C . GLU A 1 84 ? -6.715 -7.608 1.654 1.00 98.75 84 GLU A C 1
ATOM 653 O O . GLU A 1 84 ? -7.278 -8.529 1.050 1.00 98.75 84 GLU A O 1
ATOM 658 N N . CYS A 1 85 ? -5.630 -7.020 1.140 1.00 98.69 85 CYS A N 1
ATOM 659 C CA . CYS A 1 85 ? -4.944 -7.494 -0.061 1.00 98.69 85 CYS A CA 1
ATOM 660 C C . CYS A 1 85 ? -3.510 -6.967 -0.165 1.00 98.69 85 CYS A C 1
ATOM 662 O O . CYS A 1 85 ? -3.139 -5.993 0.489 1.00 98.69 85 CYS A O 1
ATOM 664 N N . GLY A 1 86 ? -2.724 -7.587 -1.050 1.00 98.50 86 GLY A N 1
ATOM 665 C CA . GLY A 1 86 ? -1.341 -7.197 -1.303 1.00 98.50 86 GLY A CA 1
ATOM 666 C C . GLY A 1 86 ? -0.451 -7.480 -0.097 1.00 98.50 86 GLY A C 1
ATOM 667 O O . GLY A 1 86 ? -0.481 -8.571 0.470 1.00 98.50 86 GLY A O 1
ATOM 668 N N . GLY A 1 87 ? 0.354 -6.496 0.296 1.00 98.00 87 GLY A N 1
ATOM 669 C CA . GLY A 1 87 ? 1.247 -6.606 1.445 1.00 98.00 87 GLY A CA 1
ATOM 670 C C . GLY A 1 87 ? 2.424 -7.556 1.217 1.00 98.00 87 GLY A C 1
ATOM 671 O O . GLY A 1 87 ? 2.894 -8.192 2.169 1.00 98.00 87 GLY A O 1
ATOM 672 N N . CYS A 1 88 ? 2.864 -7.676 -0.035 1.00 98.12 88 CYS A N 1
ATOM 673 C CA . CYS A 1 88 ? 4.016 -8.458 -0.461 1.00 98.12 88 CYS A CA 1
ATOM 674 C C . CYS A 1 88 ? 4.636 -7.883 -1.742 1.00 98.12 88 CYS A C 1
ATOM 676 O O . CYS A 1 88 ? 4.004 -7.126 -2.487 1.00 98.12 88 CYS A O 1
ATOM 678 N N . ALA A 1 89 ? 5.887 -8.270 -1.980 1.00 98.19 89 ALA A N 1
ATOM 679 C CA . ALA A 1 89 ? 6.553 -8.066 -3.255 1.00 98.19 89 ALA A CA 1
ATOM 680 C C . ALA A 1 89 ? 5.862 -8.869 -4.366 1.00 98.19 89 ALA A C 1
ATOM 682 O O . ALA A 1 89 ? 5.253 -9.907 -4.099 1.00 98.19 89 ALA A O 1
ATOM 683 N N . VAL A 1 90 ? 5.983 -8.402 -5.606 1.00 97.56 90 VAL A N 1
ATOM 684 C CA . VAL A 1 90 ? 5.562 -9.170 -6.779 1.00 97.56 90 VAL A CA 1
ATOM 685 C C . VAL A 1 90 ? 6.674 -10.155 -7.130 1.00 97.56 90 VAL A C 1
ATOM 687 O O . VAL A 1 90 ? 7.817 -9.752 -7.349 1.00 97.56 90 VAL A O 1
ATOM 690 N N . GLU A 1 91 ? 6.342 -11.443 -7.173 1.00 93.00 91 GLU A N 1
ATOM 691 C CA . GLU A 1 91 ? 7.303 -12.501 -7.496 1.00 93.00 91 GLU A CA 1
ATOM 692 C C . GLU A 1 91 ? 7.949 -12.271 -8.870 1.00 93.00 91 GLU A C 1
ATOM 694 O O . GLU A 1 91 ? 7.317 -11.768 -9.804 1.00 93.00 91 GLU A O 1
ATOM 699 N N . ASP A 1 92 ? 9.239 -12.598 -8.966 1.00 91.06 92 ASP A N 1
ATOM 700 C CA . ASP A 1 92 ? 10.059 -12.477 -10.178 1.00 91.06 92 ASP A CA 1
ATOM 701 C C . ASP A 1 92 ? 10.096 -11.072 -10.815 1.00 91.06 92 ASP A C 1
ATOM 703 O O . ASP A 1 92 ? 10.475 -10.905 -11.978 1.00 91.06 92 ASP A O 1
ATOM 707 N N . ARG A 1 93 ? 9.740 -10.026 -10.054 1.00 89.25 93 ARG A N 1
ATOM 708 C CA . ARG A 1 93 ? 9.753 -8.630 -10.507 1.00 89.25 93 ARG A CA 1
ATOM 709 C C . ARG A 1 93 ? 10.416 -7.712 -9.486 1.00 89.25 93 ARG A C 1
ATOM 711 O O . ARG A 1 93 ? 9.738 -7.161 -8.630 1.00 89.25 93 ARG A O 1
ATOM 718 N N . GLY A 1 94 ? 11.718 -7.473 -9.670 1.00 95.38 94 GLY A N 1
ATOM 719 C CA . GLY A 1 94 ? 12.538 -6.420 -9.041 1.00 95.38 94 GLY A CA 1
ATOM 720 C C . GLY A 1 94 ? 11.949 -5.716 -7.806 1.00 95.38 94 GLY A C 1
ATOM 721 O O . GLY A 1 94 ? 11.670 -6.345 -6.794 1.00 95.38 94 GLY A O 1
ATOM 722 N N . LEU A 1 95 ? 11.783 -4.393 -7.888 1.00 98.44 95 LEU A N 1
ATOM 723 C CA . LEU A 1 95 ? 11.291 -3.553 -6.786 1.00 98.44 95 LEU A CA 1
ATOM 724 C C . LEU A 1 95 ? 9.774 -3.324 -6.853 1.00 98.44 95 LEU A C 1
ATOM 726 O O . LEU A 1 95 ? 9.294 -2.216 -6.621 1.00 98.44 95 LEU A O 1
ATOM 730 N N . PHE A 1 96 ? 9.003 -4.339 -7.231 1.00 98.62 96 PHE A N 1
ATOM 731 C CA . PHE A 1 96 ? 7.554 -4.217 -7.377 1.00 98.62 96 PHE A CA 1
ATOM 732 C C . PHE A 1 96 ? 6.835 -4.699 -6.121 1.00 98.62 96 PHE A C 1
ATOM 734 O O . PHE A 1 96 ? 7.133 -5.767 -5.591 1.00 98.62 96 PHE A O 1
ATOM 741 N N . ILE A 1 97 ? 5.847 -3.932 -5.666 1.00 98.56 97 ILE A N 1
ATOM 742 C CA . ILE A 1 97 ? 5.018 -4.261 -4.501 1.00 98.56 97 ILE A CA 1
ATOM 743 C C . ILE A 1 97 ? 3.561 -4.274 -4.952 1.00 98.56 97 ILE A C 1
ATOM 745 O O . ILE A 1 97 ? 3.142 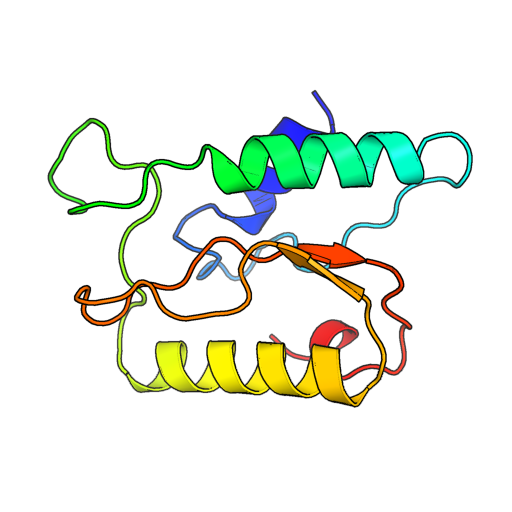-3.421 -5.733 1.00 98.56 97 ILE A O 1
ATOM 749 N N . HIS A 1 98 ? 2.782 -5.244 -4.478 1.00 98.44 98 HIS A N 1
ATOM 750 C CA . HIS A 1 98 ? 1.348 -5.255 -4.742 1.00 98.44 98 HIS A CA 1
ATOM 751 C C . HIS A 1 98 ? 0.650 -4.072 -4.042 1.00 98.44 98 HIS A C 1
ATOM 753 O O . HIS A 1 98 ? 0.923 -3.821 -2.861 1.00 98.44 98 HIS A O 1
ATOM 759 N N . PRO A 1 99 ? -0.308 -3.390 -4.701 1.00 98.38 99 PRO A N 1
ATOM 760 C CA . PRO A 1 99 ? -1.186 -2.429 -4.042 1.00 98.38 99 PRO A CA 1
ATOM 761 C C . PRO A 1 99 ? -1.798 -3.039 -2.779 1.00 98.38 99 PRO A C 1
ATOM 763 O O . PRO A 1 99 ? -2.366 -4.133 -2.809 1.00 98.38 99 PRO A O 1
ATOM 766 N N . THR A 1 100 ? -1.618 -2.348 -1.658 1.00 98.75 100 THR A N 1
ATOM 767 C CA . THR A 1 100 ? -1.890 -2.892 -0.326 1.00 98.75 100 THR A CA 1
ATOM 768 C C . THR A 1 100 ? -3.015 -2.119 0.336 1.00 98.75 100 THR A C 1
ATOM 770 O O . THR A 1 100 ? -3.017 -0.890 0.315 1.00 98.75 100 THR A O 1
ATOM 773 N N . ILE A 1 101 ? -3.960 -2.844 0.929 1.00 98.75 101 ILE A N 1
ATOM 774 C CA . ILE A 1 101 ? -5.052 -2.271 1.716 1.00 98.75 101 ILE A CA 1
ATOM 775 C C . ILE A 1 101 ? -5.015 -2.907 3.101 1.00 98.75 101 ILE A C 1
ATOM 777 O O . ILE A 1 101 ? -5.002 -4.133 3.224 1.00 98.75 101 ILE A O 1
ATOM 781 N N . PHE A 1 102 ? -5.013 -2.055 4.122 1.00 98.88 102 PHE A N 1
ATOM 782 C CA . PHE A 1 102 ? -5.277 -2.436 5.501 1.00 98.88 102 PHE A CA 1
ATOM 783 C C . PHE A 1 102 ? -6.619 -1.859 5.943 1.00 98.88 102 PHE A C 1
ATOM 785 O O . PHE A 1 102 ? -6.915 -0.696 5.665 1.00 98.88 102 PHE A O 1
ATOM 792 N N . SER A 1 103 ? -7.394 -2.664 6.657 1.00 98.75 103 SER A N 1
ATOM 793 C CA . SER A 1 103 ? -8.593 -2.256 7.385 1.00 98.75 103 SER A CA 1
ATOM 794 C C . SER A 1 103 ? -8.368 -2.447 8.893 1.00 98.75 103 SER A C 1
ATOM 796 O O . SER A 1 103 ? -7.316 -2.930 9.330 1.00 98.75 103 SER A O 1
ATOM 798 N N . ASP A 1 104 ? -9.312 -1.976 9.709 1.00 97.81 104 ASP A N 1
ATOM 799 C CA . ASP A 1 104 ? -9.272 -2.059 11.179 1.00 97.81 104 ASP A CA 1
ATOM 800 C C . ASP A 1 104 ? -8.043 -1.408 11.847 1.00 97.81 104 ASP A C 1
ATOM 802 O O . ASP A 1 104 ? -7.722 -1.680 13.009 1.00 97.81 104 ASP A O 1
ATOM 806 N N . VAL A 1 105 ? -7.382 -0.492 11.134 1.00 98.69 105 VAL A N 1
ATOM 807 C CA . VAL A 1 105 ? -6.219 0.257 11.618 1.00 98.69 105 VAL A CA 1
ATOM 808 C C . VAL A 1 105 ? -6.621 1.153 12.791 1.00 98.69 105 VAL A C 1
ATOM 810 O O . VAL A 1 105 ? -7.621 1.869 12.740 1.00 98.69 105 VAL A O 1
ATOM 813 N N . LYS A 1 106 ? -5.830 1.131 13.866 1.00 98.44 106 LYS A N 1
ATOM 814 C CA . LYS A 1 106 ? -6.012 2.004 15.034 1.00 98.44 106 LYS A CA 1
ATOM 815 C C . LYS A 1 106 ? -5.021 3.161 14.983 1.00 98.44 106 LYS A C 1
ATOM 817 O O . LYS A 1 106 ? -3.870 2.965 14.612 1.00 98.44 106 LYS A O 1
ATOM 822 N N . ASP A 1 107 ? -5.423 4.339 15.459 1.00 98.31 107 ASP A N 1
ATOM 823 C CA . ASP A 1 107 ? -4.606 5.566 15.385 1.00 98.31 107 ASP A CA 1
ATOM 824 C C . ASP A 1 107 ? -3.237 5.461 16.081 1.00 98.31 107 ASP A C 1
ATOM 826 O O . ASP A 1 107 ? -2.327 6.244 15.811 1.00 98.31 107 ASP A O 1
ATOM 830 N N . HIS A 1 108 ? -3.064 4.508 17.003 1.00 97.94 108 HIS A N 1
ATOM 831 C CA . HIS A 1 108 ? -1.787 4.295 17.678 1.00 97.94 108 HIS A CA 1
ATOM 832 C C . HIS A 1 108 ? -0.789 3.454 16.867 1.00 97.94 108 HIS A C 1
ATOM 834 O O . HIS A 1 108 ? 0.394 3.475 17.221 1.00 97.94 108 HIS A O 1
ATOM 840 N N . MET A 1 109 ? -1.245 2.758 15.821 1.00 98.69 109 MET A N 1
ATOM 841 C CA . MET A 1 109 ? -0.424 1.887 14.982 1.00 98.69 109 MET A CA 1
ATOM 842 C C . MET A 1 109 ? 0.605 2.682 14.180 1.00 98.69 109 MET A C 1
ATOM 844 O O . MET A 1 109 ? 0.382 3.836 13.808 1.00 98.69 109 MET A O 1
ATOM 848 N N . ARG A 1 110 ? 1.734 2.050 13.872 1.00 98.31 110 ARG A N 1
ATOM 849 C CA . ARG A 1 110 ? 2.841 2.655 13.131 1.00 98.31 110 ARG A CA 1
ATOM 850 C C . ARG A 1 110 ? 2.426 3.088 11.725 1.00 98.31 110 ARG A C 1
ATOM 852 O O . ARG A 1 110 ? 2.701 4.217 11.332 1.00 98.31 110 ARG A O 1
ATOM 859 N N . ILE A 1 111 ? 1.664 2.248 11.022 1.00 98.44 111 ILE A N 1
ATOM 860 C CA . ILE A 1 111 ? 1.132 2.546 9.677 1.00 98.44 111 ILE A CA 1
ATOM 861 C C . ILE A 1 111 ? 0.111 3.699 9.656 1.00 98.44 111 ILE A C 1
ATOM 863 O O . ILE A 1 111 ? -0.203 4.215 8.591 1.00 98.44 111 ILE A O 1
ATOM 867 N N . ALA A 1 112 ? -0.402 4.125 10.818 1.00 98.25 112 ALA A N 1
ATOM 868 C CA . ALA A 1 112 ? -1.271 5.297 10.949 1.00 98.25 112 ALA A CA 1
ATOM 869 C C . ALA A 1 112 ? -0.499 6.594 11.267 1.00 98.25 112 ALA A C 1
ATOM 871 O O . ALA A 1 112 ? -1.105 7.663 11.364 1.00 98.25 112 ALA A O 1
ATOM 872 N N . LYS A 1 113 ? 0.822 6.513 11.468 1.00 98.00 113 LYS A N 1
ATOM 873 C CA . LYS A 1 113 ? 1.664 7.620 11.951 1.00 98.00 113 LYS A CA 1
ATOM 874 C C . LYS A 1 113 ? 2.846 7.927 11.045 1.00 98.00 113 LYS A C 1
ATOM 876 O O . LYS A 1 113 ? 3.223 9.090 10.936 1.00 98.00 113 LYS A O 1
ATOM 881 N N . GLU A 1 114 ? 3.450 6.900 10.465 1.00 96.00 114 GLU A N 1
ATOM 882 C CA . GLU A 1 114 ? 4.655 7.025 9.652 1.00 96.00 114 GLU A CA 1
ATOM 883 C C . GLU A 1 114 ? 4.314 7.097 8.159 1.00 96.00 114 GLU A C 1
ATOM 885 O O . GLU A 1 114 ? 3.457 6.362 7.668 1.00 96.00 114 GLU A O 1
ATOM 890 N N . GLU A 1 115 ? 5.010 7.994 7.459 1.00 87.50 115 GLU A N 1
ATOM 891 C CA . GLU A 1 115 ? 5.203 7.989 6.001 1.00 87.50 115 GLU A CA 1
ATOM 892 C C . GLU A 1 115 ? 6.469 7.193 5.684 1.00 87.50 115 GLU A C 1
ATOM 894 O O . GLU A 1 115 ? 7.441 7.323 6.467 1.00 87.50 115 GLU A O 1
#

Radius of gyration: 13.8 Å; chains: 1; bounding box: 39×27×40 Å

Foldseek 3Di:
DVLVVLCCQACPVHNPDPRRNLDDDDDPVCVVVSLVVNLVVLVVAAEDDPPDPSHPHYFDPDPVVLVVQLVLLVQCVVVPWAWSDWSDADPPHDRHGRRTDTPPDDCVGPSNPDD

Secondary structure (DSSP, 8-state):
-HHHHHHHHHHGGGG-STT--------GGGHHHHHHHHHHHHHT--B--TTSTT-SB---SSHHHHHHHHHHHHHHHHHT-EEEE--SBPTT-TT-B---EEES--TTSGGGT--

pLDDT: mean 97.53, std 1.88, range [87.5, 98.88]